Protein AF-A0A0D2WN06-F1 (afdb_monomer)

Nearest PDB structures (foldseek):
  6c95-assembly1_D  TM=8.665E-01  e=2.589E-06  Homo sapiens
  5nnp-assembly2_G  TM=9.426E-01  e=2.712E-02  Thermochaetoides thermophila DSM 1495
  5nnr-assembly1_C  TM=5.641E-01  e=2.547E-02  Thermochaetoides thermophila
  9f1d-assembly1_Ct  TM=6.276E-01  e=1.143E-01  Homo sapiens

Mean predicted aligned error: 18.74 Å

Structure (mmCIF, N/CA/C/O backbone):
data_AF-A0A0D2WN06-F1
#
_entry.id   AF-A0A0D2WN06-F1
#
loop_
_atom_site.group_PDB
_atom_site.id
_atom_site.type_symbol
_atom_site.label_atom_id
_atom_site.label_alt_id
_atom_site.label_comp_id
_atom_site.label_asym_id
_atom_site.label_entity_id
_atom_site.label_seq_id
_atom_site.pdbx_PDB_ins_code
_atom_site.Cartn_x
_atom_site.Cartn_y
_atom_site.Cartn_z
_atom_site.occupancy
_atom_site.B_iso_or_equiv
_atom_site.auth_seq_id
_atom_site.auth_comp_id
_atom_site.auth_asym_id
_atom_site.auth_atom_id
_atom_site.pdbx_PDB_model_num
ATOM 1 N N . MET A 1 1 ? 38.429 -18.334 -80.191 1.00 39.16 1 MET A N 1
ATOM 2 C CA . MET A 1 1 ? 37.096 -18.609 -79.634 1.00 39.16 1 MET A CA 1
ATOM 3 C C . MET A 1 1 ? 37.210 -19.878 -78.821 1.00 39.16 1 MET A C 1
ATOM 5 O O . MET A 1 1 ? 37.599 -20.888 -79.390 1.00 39.16 1 MET A O 1
ATOM 9 N N . ALA A 1 2 ? 36.988 -19.780 -77.515 1.00 42.06 2 ALA A N 1
ATOM 10 C CA . ALA A 1 2 ? 36.771 -20.929 -76.651 1.00 42.06 2 ALA A CA 1
ATOM 11 C C . ALA A 1 2 ? 35.288 -21.292 -76.754 1.00 42.06 2 ALA A C 1
ATOM 13 O O . ALA A 1 2 ? 34.463 -20.401 -76.575 1.00 42.06 2 ALA A O 1
ATOM 14 N N . ASP A 1 3 ? 34.986 -22.541 -77.087 1.00 39.12 3 ASP A N 1
ATOM 15 C CA . ASP A 1 3 ? 33.680 -23.155 -76.852 1.00 39.12 3 ASP A CA 1
ATOM 16 C C . ASP A 1 3 ? 33.923 -24.670 -76.792 1.00 39.12 3 ASP A C 1
ATOM 18 O O . ASP A 1 3 ? 34.058 -25.346 -77.813 1.00 39.12 3 ASP A O 1
ATOM 22 N N . GLU A 1 4 ? 34.168 -25.164 -75.577 1.00 42.81 4 GLU A N 1
ATOM 23 C CA . GLU A 1 4 ? 34.267 -26.592 -75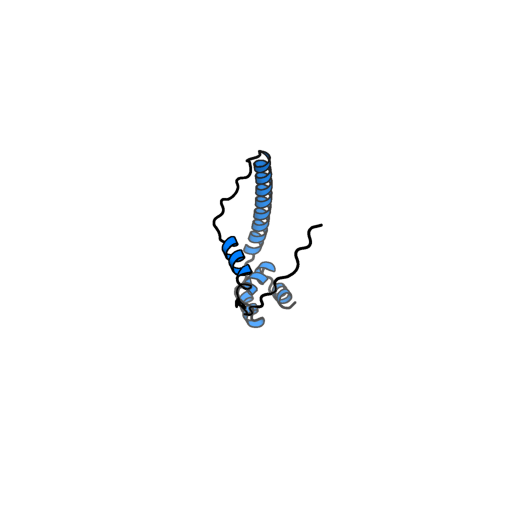.288 1.00 42.81 4 GLU A CA 1
ATOM 24 C C . GLU A 1 4 ? 32.851 -27.110 -75.037 1.00 42.81 4 GLU A C 1
ATOM 26 O O . GLU A 1 4 ? 32.184 -26.725 -74.077 1.00 42.81 4 GLU A O 1
ATOM 31 N N . HIS A 1 5 ? 32.402 -27.961 -75.954 1.00 38.38 5 HIS A N 1
ATOM 32 C CA . HIS A 1 5 ? 31.179 -28.736 -75.852 1.00 38.38 5 HIS A CA 1
ATOM 33 C C . HIS A 1 5 ? 31.374 -29.932 -74.907 1.00 38.38 5 HIS A C 1
ATOM 35 O O . HIS A 1 5 ? 32.302 -30.713 -75.083 1.00 38.38 5 HIS A O 1
ATOM 41 N N . ASP A 1 6 ? 30.426 -30.063 -73.979 1.00 39.56 6 ASP A N 1
ATOM 42 C CA . ASP A 1 6 ? 29.617 -31.265 -73.734 1.00 39.56 6 ASP A CA 1
ATOM 43 C C . ASP A 1 6 ? 30.345 -32.602 -73.495 1.00 39.56 6 ASP A C 1
ATOM 45 O O . ASP A 1 6 ? 30.649 -33.329 -74.435 1.00 39.56 6 ASP A O 1
ATOM 49 N N . GLU A 1 7 ? 30.464 -32.994 -72.222 1.00 41.06 7 GLU A N 1
ATOM 50 C CA . GLU A 1 7 ? 30.373 -34.406 -71.836 1.00 41.06 7 GLU A CA 1
ATOM 51 C C . GLU A 1 7 ? 29.402 -34.563 -70.657 1.00 41.06 7 GLU A C 1
ATOM 53 O O . GLU A 1 7 ? 29.635 -34.156 -69.519 1.00 41.06 7 GLU A O 1
ATOM 58 N N . ASN A 1 8 ? 28.255 -35.132 -71.007 1.00 38.47 8 ASN A N 1
ATOM 59 C CA . ASN A 1 8 ? 27.176 -35.608 -70.163 1.00 38.47 8 ASN A CA 1
ATOM 60 C C . ASN A 1 8 ? 27.546 -36.972 -69.553 1.00 38.47 8 ASN A C 1
ATOM 62 O O . ASN A 1 8 ? 27.643 -37.949 -70.291 1.00 38.47 8 ASN A O 1
ATOM 66 N N . GLU A 1 9 ? 27.630 -37.081 -68.225 1.00 37.00 9 GLU A N 1
ATOM 67 C CA . GLU A 1 9 ? 27.372 -38.352 -67.537 1.00 37.00 9 GLU A CA 1
ATOM 68 C C . GLU A 1 9 ? 26.384 -38.162 -66.382 1.00 37.00 9 GLU A C 1
ATOM 70 O O . GLU A 1 9 ? 26.619 -37.471 -65.390 1.00 37.00 9 GLU A O 1
ATOM 75 N N . ALA A 1 10 ? 25.234 -38.803 -66.564 1.00 39.75 10 ALA A N 1
ATOM 76 C CA . ALA A 1 10 ? 24.153 -38.935 -65.614 1.00 39.75 10 ALA A CA 1
ATOM 77 C C . ALA A 1 10 ? 24.529 -39.890 -64.471 1.00 39.75 10 ALA A C 1
ATOM 79 O O . ALA A 1 10 ? 25.039 -40.984 -64.698 1.00 39.75 10 ALA A O 1
ATOM 80 N N . GLY A 1 11 ? 24.164 -39.524 -63.243 1.00 32.41 11 GLY A N 1
ATOM 81 C CA . GLY A 1 11 ? 24.270 -40.398 -62.078 1.00 32.41 11 GLY A CA 1
ATOM 82 C C . GLY A 1 11 ? 23.414 -39.885 -60.929 1.00 32.41 11 GLY A C 1
ATOM 83 O O . GLY A 1 11 ? 23.872 -39.118 -60.091 1.00 32.41 11 GLY A O 1
ATOM 84 N N . ALA A 1 12 ? 22.145 -40.282 -60.933 1.00 37.47 12 ALA A N 1
ATOM 85 C CA . ALA A 1 12 ? 21.162 -40.006 -59.896 1.00 37.47 12 ALA A CA 1
ATOM 86 C C . ALA A 1 12 ? 21.541 -40.629 -58.540 1.00 37.47 12 ALA A C 1
ATOM 88 O O . ALA A 1 12 ? 21.960 -41.782 -58.505 1.00 37.47 12 ALA A O 1
ATOM 89 N N . ALA A 1 13 ? 21.293 -39.910 -57.440 1.00 33.53 13 ALA A N 1
ATOM 90 C CA . ALA A 1 13 ? 20.548 -40.418 -56.280 1.00 33.53 13 ALA A CA 1
ATOM 91 C C . ALA A 1 13 ? 20.439 -39.344 -55.184 1.00 33.53 13 ALA A C 1
ATOM 93 O O . ALA A 1 13 ? 21.428 -38.762 -54.745 1.00 33.53 13 ALA A O 1
ATOM 94 N N . GLU A 1 14 ? 19.199 -39.117 -54.759 1.00 42.91 14 GLU A N 1
ATOM 95 C CA . GLU A 1 14 ? 18.768 -38.369 -53.580 1.00 42.91 14 GLU A CA 1
ATOM 96 C C . GLU A 1 14 ? 19.672 -38.540 -52.352 1.00 42.91 14 GLU A C 1
ATOM 98 O O . GLU A 1 14 ? 19.962 -39.656 -51.924 1.00 42.91 14 GLU A O 1
ATOM 103 N N . ASN A 1 15 ? 19.971 -37.428 -51.679 1.00 35.25 15 ASN A N 1
ATOM 104 C CA . ASN A 1 15 ? 20.175 -37.453 -50.236 1.00 35.25 15 ASN A CA 1
ATOM 105 C C . ASN A 1 15 ? 19.320 -36.356 -49.595 1.00 35.25 15 ASN A C 1
ATOM 107 O O . ASN A 1 15 ? 19.778 -35.247 -49.319 1.00 35.25 15 ASN A O 1
ATOM 111 N N . ALA A 1 16 ? 18.036 -36.665 -49.419 1.00 49.06 16 ALA A N 1
ATOM 112 C CA . ALA A 1 16 ? 17.150 -35.910 -48.551 1.00 49.06 16 ALA A CA 1
ATOM 113 C C . ALA A 1 16 ? 17.640 -36.073 -47.103 1.00 49.06 16 ALA A C 1
ATOM 115 O O . ALA A 1 16 ? 17.383 -37.092 -46.464 1.00 49.06 16 ALA A O 1
ATOM 116 N N . GLN A 1 17 ? 18.362 -35.079 -46.578 1.00 42.84 17 GLN A N 1
ATOM 117 C CA . GLN A 1 17 ? 18.662 -35.023 -45.148 1.00 42.84 17 GLN A CA 1
ATOM 118 C C . GLN A 1 17 ? 17.379 -34.690 -44.368 1.00 42.84 17 GLN A C 1
ATOM 120 O O . GLN A 1 17 ? 16.767 -33.648 -44.615 1.00 42.84 17 GLN A O 1
ATOM 125 N N . PRO A 1 18 ? 16.972 -35.526 -43.396 1.00 48.38 18 PRO A N 1
ATOM 126 C CA . PRO A 1 18 ? 15.882 -35.202 -42.499 1.00 48.38 18 PRO A CA 1
ATOM 127 C C . PRO A 1 18 ? 16.439 -34.330 -41.367 1.00 48.38 18 PRO A C 1
ATOM 129 O O . PRO A 1 18 ? 17.224 -34.796 -40.547 1.00 48.38 18 PRO A O 1
ATOM 132 N N . ALA A 1 19 ? 16.031 -33.065 -41.294 1.00 49.03 19 ALA A N 1
ATOM 133 C CA . ALA A 1 19 ? 16.243 -32.237 -40.107 1.00 49.03 19 ALA A CA 1
ATOM 134 C C . ALA A 1 19 ? 14.898 -31.678 -39.634 1.00 49.03 19 ALA A C 1
ATOM 136 O O . ALA A 1 19 ? 14.560 -30.510 -39.808 1.00 49.03 19 ALA A O 1
ATOM 137 N N . GLN A 1 20 ? 14.102 -32.578 -39.060 1.00 53.28 20 GLN A N 1
ATOM 138 C CA . GLN A 1 20 ? 12.982 -32.228 -38.199 1.00 53.28 20 GLN A CA 1
ATOM 139 C C . GLN A 1 20 ? 13.507 -31.602 -36.887 1.00 53.28 20 GLN A C 1
ATOM 141 O O . GLN A 1 20 ? 14.523 -32.032 -36.349 1.00 53.28 20 GLN A O 1
ATOM 146 N N . ALA A 1 21 ? 12.733 -30.654 -36.344 1.00 52.81 21 ALA A N 1
ATOM 147 C CA . ALA A 1 21 ? 12.577 -30.386 -34.904 1.00 52.81 21 ALA A CA 1
ATOM 148 C C . ALA A 1 21 ? 13.510 -29.411 -34.138 1.00 52.81 21 ALA A C 1
ATOM 150 O O . ALA A 1 21 ? 13.413 -29.371 -32.916 1.00 52.81 21 ALA A O 1
ATOM 151 N N . ALA A 1 22 ? 14.314 -28.546 -34.770 1.00 58.28 22 ALA A N 1
ATOM 152 C CA . ALA A 1 22 ? 15.175 -27.598 -34.023 1.00 58.28 22 ALA A CA 1
ATOM 153 C C . ALA A 1 22 ? 14.632 -26.154 -33.858 1.00 58.28 22 ALA A C 1
ATOM 155 O O . ALA A 1 22 ? 15.312 -25.304 -33.293 1.00 58.28 22 ALA A O 1
ATOM 156 N N . HIS A 1 23 ? 13.418 -25.836 -34.325 1.00 58.00 23 HIS A N 1
ATOM 157 C CA . HIS A 1 23 ? 12.889 -24.456 -34.289 1.00 58.00 23 HIS A CA 1
ATOM 158 C C . HIS A 1 23 ? 12.122 -24.071 -33.006 1.00 58.00 23 HIS A C 1
ATOM 160 O O . HIS A 1 23 ? 11.722 -22.918 -32.866 1.00 58.00 23 HIS A O 1
ATOM 166 N N . HIS A 1 24 ? 11.933 -24.997 -32.056 1.00 58.78 24 HIS A N 1
ATOM 167 C CA . HIS A 1 24 ? 11.289 -24.729 -30.756 1.00 58.78 24 HIS A CA 1
ATOM 168 C C . HIS A 1 24 ? 12.279 -24.508 -29.597 1.00 58.78 24 HIS A C 1
ATOM 170 O O . HIS A 1 24 ? 11.846 -24.272 -28.475 1.00 58.78 24 HIS A O 1
ATOM 176 N N . ASP A 1 25 ? 13.592 -24.551 -29.848 1.00 59.78 25 ASP A N 1
ATOM 177 C CA . ASP A 1 25 ? 14.623 -24.292 -28.825 1.00 59.78 25 ASP A CA 1
ATOM 178 C C . ASP A 1 25 ? 15.093 -22.822 -28.817 1.00 59.78 25 ASP A C 1
ATOM 180 O O . ASP A 1 25 ? 15.777 -22.369 -27.903 1.00 59.78 25 ASP A O 1
ATOM 184 N N . ALA A 1 26 ? 14.669 -22.032 -29.815 1.00 64.69 26 ALA A N 1
ATOM 185 C CA . ALA A 1 26 ? 15.056 -20.627 -29.958 1.00 64.69 26 ALA A CA 1
ATOM 186 C C . ALA A 1 26 ? 14.620 -19.758 -28.763 1.00 64.69 26 ALA A C 1
ATOM 188 O O . ALA A 1 26 ? 15.344 -18.847 -28.377 1.00 64.69 26 ALA A O 1
ATOM 189 N N . GLY A 1 27 ? 13.467 -20.058 -28.152 1.00 74.12 27 GLY A N 1
ATOM 190 C CA . GLY A 1 27 ? 13.003 -19.365 -26.945 1.00 74.12 27 GLY A CA 1
ATOM 191 C C . GLY A 1 27 ? 13.666 -19.869 -25.663 1.00 74.12 27 GLY A C 1
ATOM 192 O O . GLY A 1 27 ? 13.857 -19.100 -24.728 1.00 74.12 27 GLY A O 1
ATOM 193 N N . LYS A 1 28 ? 14.062 -21.146 -25.614 1.00 76.12 28 LYS A N 1
ATOM 194 C CA . LYS A 1 28 ? 14.717 -21.726 -24.438 1.00 76.12 28 LYS A CA 1
ATOM 195 C C . LYS A 1 28 ? 16.155 -21.220 -24.306 1.00 76.12 28 LYS A C 1
ATOM 197 O O . LYS A 1 28 ? 16.554 -20.828 -23.218 1.00 76.12 28 LYS A O 1
ATOM 202 N N . ALA A 1 29 ? 16.894 -21.149 -25.411 1.00 78.50 29 ALA A N 1
ATOM 203 C CA . ALA A 1 29 ? 18.245 -20.593 -25.415 1.00 78.50 29 ALA A CA 1
ATOM 204 C C . ALA A 1 29 ? 18.282 -19.097 -25.040 1.00 78.50 29 ALA A C 1
ATOM 206 O O . ALA A 1 29 ? 19.281 -18.629 -24.502 1.00 78.50 29 ALA A O 1
ATOM 207 N N . ASP A 1 30 ? 17.217 -18.341 -25.324 1.00 84.31 30 ASP A N 1
ATOM 208 C CA . ASP A 1 30 ? 17.089 -16.939 -24.902 1.00 84.31 30 ASP A CA 1
ATOM 209 C C . ASP A 1 30 ? 16.770 -16.825 -23.402 1.00 84.31 30 ASP A C 1
ATOM 211 O O . ASP A 1 30 ? 17.354 -16.003 -22.702 1.00 84.31 30 ASP A O 1
ATOM 215 N N . MET A 1 31 ? 15.925 -17.720 -22.878 1.00 85.31 31 MET A N 1
ATOM 216 C CA . MET A 1 31 ? 15.638 -17.805 -21.440 1.00 85.31 31 MET A CA 1
ATOM 217 C C . MET A 1 31 ? 16.867 -18.208 -20.618 1.00 85.31 31 MET A C 1
ATOM 219 O O . MET A 1 31 ? 17.081 -17.645 -19.547 1.00 85.31 31 MET A O 1
ATOM 223 N N . ASP A 1 32 ? 17.697 -19.125 -21.126 1.00 79.88 32 ASP A N 1
ATOM 224 C CA . ASP A 1 32 ? 18.936 -19.533 -20.454 1.00 79.88 32 ASP A CA 1
ATOM 225 C C . ASP A 1 32 ? 19.900 -18.322 -20.320 1.00 79.88 32 ASP A C 1
ATOM 227 O O . ASP A 1 32 ? 20.449 -18.082 -19.242 1.00 79.88 32 ASP A O 1
ATOM 231 N N . LYS A 1 33 ? 19.979 -17.453 -21.344 1.00 85.94 33 LYS A N 1
ATOM 232 C CA . LYS A 1 33 ? 20.796 -16.218 -21.330 1.00 85.94 33 LYS A CA 1
ATOM 233 C C . LYS A 1 33 ? 20.327 -15.149 -20.345 1.00 85.94 33 LYS A C 1
ATOM 235 O O . LYS A 1 33 ? 21.147 -14.364 -19.878 1.00 85.94 33 LYS A O 1
ATOM 240 N N . VAL A 1 34 ? 19.034 -15.090 -20.016 1.00 88.19 34 VAL A N 1
ATOM 241 C CA . VAL A 1 34 ? 18.511 -14.148 -19.002 1.00 88.19 34 VAL A CA 1
ATOM 242 C C . VAL A 1 34 ? 19.068 -14.466 -17.609 1.00 88.19 34 VAL A C 1
ATOM 244 O O . VAL A 1 34 ? 19.152 -13.579 -16.762 1.00 88.19 34 VAL A O 1
ATOM 247 N N . THR A 1 35 ? 19.469 -15.718 -17.374 1.00 88.62 35 THR A N 1
ATOM 248 C CA . THR A 1 35 ? 20.032 -16.173 -16.095 1.00 88.62 35 THR A CA 1
ATOM 249 C C . THR A 1 35 ? 21.555 -16.289 -16.083 1.00 88.62 35 THR A C 1
ATOM 251 O O . THR A 1 35 ? 22.124 -16.609 -15.037 1.00 88.62 35 THR A O 1
ATOM 254 N N . ASP A 1 36 ? 22.222 -16.030 -17.212 1.00 90.50 36 ASP A N 1
ATOM 255 C CA . ASP A 1 36 ? 23.679 -16.101 -17.300 1.00 90.50 36 ASP A CA 1
ATOM 256 C C . ASP A 1 36 ? 24.343 -15.028 -16.426 1.00 90.50 36 ASP A C 1
ATOM 258 O O . ASP A 1 36 ? 23.861 -13.903 -16.269 1.00 90.50 36 ASP A O 1
ATOM 262 N N . PHE A 1 37 ? 25.490 -15.383 -15.850 1.00 88.00 37 PHE A N 1
ATOM 263 C CA . PHE A 1 37 ? 26.258 -14.472 -15.011 1.00 88.00 37 PHE A CA 1
ATOM 264 C C . PHE A 1 37 ? 26.835 -13.322 -15.850 1.00 88.00 37 PHE A C 1
ATOM 266 O O . PHE A 1 37 ? 27.671 -13.539 -16.729 1.00 88.00 37 PHE A O 1
ATOM 273 N N . ALA A 1 38 ? 26.430 -12.093 -15.533 1.00 87.44 38 ALA A N 1
ATOM 274 C CA . ALA A 1 38 ? 26.985 -10.867 -16.091 1.00 87.44 38 ALA A CA 1
ATOM 275 C C . ALA A 1 38 ? 27.416 -9.924 -14.960 1.00 87.44 38 ALA A C 1
ATOM 277 O O . ALA A 1 38 ? 26.684 -9.729 -13.991 1.00 87.44 38 ALA A O 1
ATOM 278 N N . GLU A 1 39 ? 28.606 -9.337 -15.089 1.00 87.75 39 GLU A N 1
ATOM 279 C CA . GLU A 1 39 ? 29.106 -8.338 -14.142 1.00 87.75 39 GLU A CA 1
ATOM 280 C C . GLU A 1 39 ? 28.346 -7.014 -14.310 1.00 87.75 39 GLU A C 1
ATOM 282 O O . GLU A 1 39 ? 28.138 -6.530 -15.429 1.00 87.75 39 GLU A O 1
ATOM 287 N N . GLU A 1 40 ? 27.924 -6.427 -13.189 1.00 84.25 40 GLU A N 1
ATOM 288 C CA . GLU A 1 40 ? 27.261 -5.127 -13.179 1.00 84.25 40 GLU A CA 1
ATOM 289 C C . GLU A 1 40 ? 28.253 -4.037 -13.605 1.00 84.25 40 GLU A C 1
ATOM 291 O O . GLU A 1 40 ? 29.345 -3.906 -13.053 1.00 84.25 40 GLU A O 1
ATOM 296 N N . LYS A 1 41 ? 27.886 -3.243 -14.617 1.00 86.75 41 LYS A N 1
ATOM 297 C CA . LYS A 1 41 ? 28.738 -2.147 -15.089 1.00 86.75 41 LYS A CA 1
ATOM 298 C C . LYS A 1 41 ? 28.673 -0.980 -14.113 1.00 86.75 41 LYS A C 1
ATOM 300 O O . LYS A 1 41 ? 27.621 -0.362 -13.962 1.00 86.75 41 LYS A O 1
ATOM 305 N N . GLU A 1 42 ? 29.814 -0.621 -13.533 1.00 82.12 42 GLU A N 1
ATOM 306 C CA . GLU A 1 42 ? 29.926 0.589 -12.723 1.00 82.12 42 GLU A CA 1
ATOM 307 C C . GLU A 1 42 ? 29.760 1.841 -13.603 1.00 82.12 42 GLU A C 1
ATOM 309 O O . GLU A 1 42 ? 30.424 2.013 -14.629 1.00 82.12 42 GLU A O 1
ATOM 314 N N . MET A 1 43 ? 28.855 2.735 -13.202 1.00 79.25 43 MET A N 1
ATOM 315 C CA . MET A 1 43 ? 28.763 4.077 -13.775 1.00 79.25 43 MET A CA 1
ATOM 316 C C . MET A 1 43 ? 29.753 5.001 -13.068 1.00 79.25 43 MET A C 1
ATOM 318 O O . MET A 1 43 ? 29.898 4.944 -11.848 1.00 79.25 43 MET A O 1
ATOM 322 N N . ALA A 1 44 ? 30.409 5.885 -13.824 1.00 77.94 44 ALA A N 1
ATOM 323 C CA . ALA A 1 44 ? 31.354 6.842 -13.261 1.00 77.94 44 ALA A CA 1
ATOM 324 C C . ALA A 1 44 ? 30.698 7.663 -12.138 1.00 77.94 44 ALA A C 1
ATOM 326 O O . ALA A 1 44 ? 29.645 8.275 -12.336 1.00 77.94 44 ALA A O 1
ATOM 327 N N . GLN A 1 45 ? 31.336 7.689 -10.967 1.00 68.19 45 GLN A N 1
ATOM 328 C CA . GLN A 1 45 ? 30.872 8.459 -9.818 1.00 68.19 45 GLN A CA 1
ATOM 329 C C . GLN A 1 45 ? 30.975 9.958 -10.129 1.00 68.19 45 GLN A C 1
ATOM 331 O O . GLN A 1 45 ? 32.038 10.566 -10.010 1.00 68.19 45 GLN A O 1
ATOM 336 N N . SER A 1 46 ? 29.867 10.561 -10.560 1.00 71.88 46 SER A N 1
ATOM 337 C CA . SER A 1 46 ? 29.761 12.003 -10.765 1.00 71.88 46 SER A CA 1
ATOM 338 C C . SER A 1 46 ? 29.227 12.687 -9.506 1.00 71.88 46 SER A C 1
ATOM 340 O O . SER A 1 46 ? 28.400 12.147 -8.767 1.00 71.88 46 SER A O 1
ATOM 342 N N . THR A 1 47 ? 29.682 13.913 -9.252 1.00 68.56 47 THR A N 1
ATOM 343 C CA . THR A 1 47 ? 29.190 14.754 -8.147 1.00 68.56 47 THR A CA 1
ATOM 344 C C . THR A 1 47 ? 27.666 14.954 -8.212 1.00 68.56 47 THR A C 1
ATOM 346 O O . THR A 1 47 ? 27.009 15.026 -7.171 1.00 68.56 47 THR A O 1
ATOM 349 N N . ASP A 1 48 ? 27.092 14.933 -9.419 1.00 74.50 48 ASP A N 1
ATOM 350 C CA . ASP A 1 48 ? 25.651 15.040 -9.675 1.00 74.50 48 ASP A CA 1
ATOM 351 C C . ASP A 1 48 ? 24.850 13.826 -9.178 1.00 74.50 48 ASP A C 1
ATOM 353 O O . ASP A 1 48 ? 23.701 13.979 -8.753 1.00 74.50 48 ASP A O 1
ATOM 357 N N . LEU A 1 49 ? 25.450 12.626 -9.147 1.00 77.81 49 LEU A N 1
ATOM 358 C CA . LEU A 1 49 ? 24.808 11.422 -8.607 1.00 77.81 49 LEU A CA 1
ATOM 359 C C . LEU A 1 49 ? 24.508 11.594 -7.113 1.00 77.81 49 LEU A C 1
ATOM 361 O O . LEU A 1 49 ? 23.392 11.341 -6.666 1.00 77.81 49 LEU A O 1
ATOM 365 N N . ASN A 1 50 ? 25.478 12.091 -6.342 1.00 80.06 50 ASN A N 1
ATOM 366 C CA . ASN A 1 50 ? 25.319 12.307 -4.902 1.00 80.06 50 ASN A CA 1
ATOM 367 C C . ASN A 1 50 ? 24.252 13.364 -4.588 1.00 80.06 50 ASN A C 1
ATOM 369 O O . ASN A 1 50 ? 23.504 13.227 -3.619 1.00 80.06 50 ASN A O 1
ATOM 373 N N . GLN A 1 51 ? 24.163 14.416 -5.404 1.00 79.94 51 GLN A N 1
ATOM 374 C CA . GLN A 1 51 ? 23.133 15.441 -5.257 1.00 79.94 51 GLN A CA 1
ATOM 375 C C . GLN A 1 51 ? 21.742 14.897 -5.612 1.00 79.94 51 GLN A C 1
ATOM 377 O O . GLN A 1 51 ? 20.786 15.125 -4.873 1.00 79.94 51 GLN A O 1
ATOM 382 N N . THR A 1 52 ? 21.639 14.112 -6.685 1.00 78.94 52 THR A N 1
ATOM 383 C CA . THR A 1 52 ? 20.386 13.464 -7.100 1.00 78.94 52 THR A CA 1
ATOM 384 C C . THR A 1 52 ? 19.910 12.441 -6.063 1.00 78.94 52 THR A C 1
ATOM 386 O O . THR A 1 52 ? 18.732 12.426 -5.712 1.00 78.94 52 THR A O 1
ATOM 389 N N . MET A 1 53 ? 20.819 11.645 -5.490 1.00 81.38 53 MET A N 1
ATOM 390 C CA . MET A 1 53 ? 20.506 10.687 -4.420 1.00 81.38 53 MET A CA 1
ATOM 391 C C . MET A 1 53 ? 20.002 11.374 -3.146 1.00 81.38 53 MET A C 1
ATOM 393 O O . MET A 1 53 ? 19.079 10.873 -2.504 1.00 81.38 53 MET A O 1
ATOM 397 N N . LYS A 1 54 ? 20.551 12.543 -2.788 1.00 81.56 54 LYS A N 1
ATOM 398 C CA . LYS A 1 54 ? 20.044 13.345 -1.661 1.00 81.56 54 LYS A CA 1
ATOM 399 C C . LYS A 1 54 ? 18.619 13.834 -1.910 1.00 81.56 54 LYS A C 1
ATOM 401 O O . LYS A 1 54 ? 17.766 13.629 -1.054 1.00 81.56 54 LYS A O 1
ATOM 406 N N . LEU A 1 55 ? 18.341 14.380 -3.096 1.00 80.06 55 LEU A N 1
ATOM 407 C CA . LEU A 1 55 ? 16.992 14.817 -3.479 1.00 80.06 55 LEU A CA 1
ATOM 408 C C . LEU A 1 55 ? 15.982 13.660 -3.465 1.00 80.06 55 LEU A C 1
ATOM 410 O O . LEU A 1 55 ? 14.853 13.822 -3.000 1.00 80.06 55 LEU A O 1
ATOM 414 N N . LEU A 1 56 ? 16.392 12.479 -3.935 1.00 79.00 56 LEU A N 1
ATOM 415 C CA . LEU 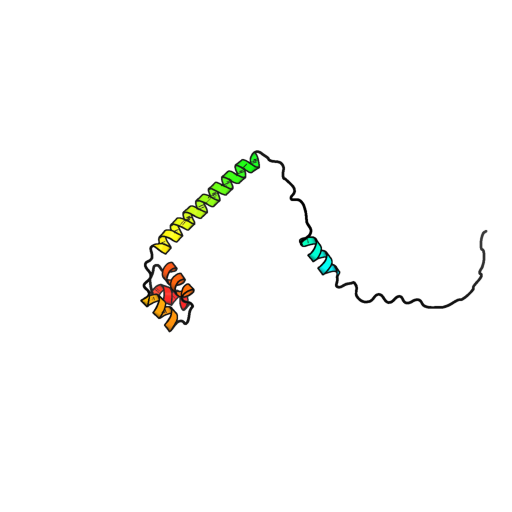A 1 56 ? 15.561 11.278 -3.901 1.00 79.00 56 LEU A CA 1
ATOM 416 C C . LEU A 1 56 ? 15.302 10.809 -2.464 1.00 79.00 56 LEU A C 1
ATOM 418 O O . LEU A 1 56 ? 14.171 10.480 -2.121 1.00 79.00 56 LEU A O 1
ATOM 422 N N . THR A 1 57 ? 16.324 10.831 -1.609 1.00 79.69 57 THR A N 1
ATOM 423 C CA . THR A 1 57 ? 16.200 10.451 -0.194 1.00 79.69 57 THR A CA 1
ATOM 424 C C . THR A 1 57 ? 15.295 11.422 0.565 1.00 79.69 57 THR A C 1
ATOM 426 O O . THR A 1 57 ? 14.478 10.997 1.376 1.00 79.69 57 THR A O 1
ATOM 429 N N . GLU A 1 58 ? 15.386 12.724 0.287 1.00 78.44 58 GLU A N 1
ATOM 430 C CA . GLU A 1 58 ? 14.515 13.750 0.872 1.00 78.44 58 GLU A CA 1
ATOM 431 C C . GLU A 1 58 ? 13.058 13.608 0.419 1.00 78.44 58 GLU A C 1
ATOM 433 O O . GLU A 1 58 ? 12.142 13.799 1.219 1.00 78.44 58 GLU A O 1
ATOM 438 N N . GLN A 1 59 ? 12.822 13.253 -0.848 1.00 73.94 59 GLN A N 1
ATOM 439 C CA . GLN A 1 59 ? 11.483 12.932 -1.347 1.00 73.94 59 GLN A CA 1
ATOM 440 C C . GLN A 1 59 ? 10.939 11.670 -0.676 1.00 73.94 59 GLN A C 1
ATOM 442 O O . GLN A 1 59 ? 9.857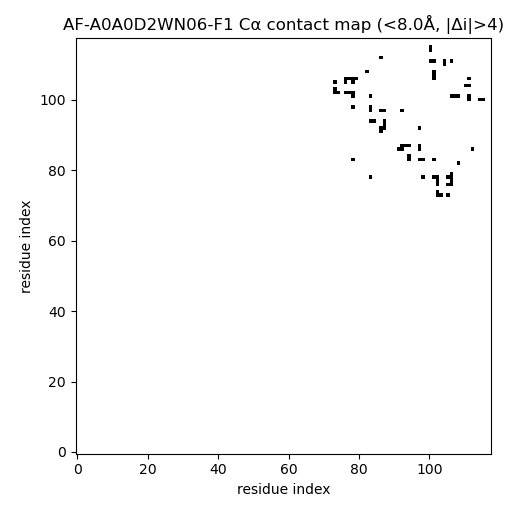 11.704 -0.103 1.00 73.94 59 GLN A O 1
ATOM 447 N N . HIS A 1 60 ? 11.730 10.596 -0.657 1.00 74.19 60 HIS A N 1
ATOM 448 C CA . HIS A 1 60 ? 11.342 9.341 -0.030 1.00 74.19 60 HIS A CA 1
ATOM 449 C C . HIS A 1 60 ? 11.033 9.523 1.458 1.00 74.19 60 HIS A C 1
ATOM 451 O O . HIS A 1 60 ? 10.049 8.991 1.958 1.00 74.19 60 HIS A O 1
ATOM 457 N N . LYS A 1 61 ? 11.827 10.331 2.167 1.00 71.94 61 LYS A N 1
ATOM 458 C CA . LYS A 1 61 ? 11.584 10.653 3.572 1.00 71.94 61 LYS A CA 1
ATOM 459 C C . LYS A 1 61 ? 10.264 11.402 3.767 1.00 71.94 61 LYS A C 1
ATOM 461 O O . LYS A 1 61 ? 9.517 11.038 4.667 1.00 71.94 61 LYS A O 1
ATOM 466 N N . ARG A 1 62 ? 9.951 12.391 2.922 1.00 66.50 62 ARG A N 1
ATOM 467 C CA . ARG A 1 62 ? 8.654 13.089 2.971 1.00 66.50 62 ARG A CA 1
ATOM 468 C C . ARG A 1 62 ? 7.488 12.138 2.714 1.00 66.50 62 ARG A C 1
ATOM 470 O O . ARG A 1 62 ? 6.520 12.166 3.464 1.00 66.50 62 ARG A O 1
ATOM 477 N N . ASP A 1 63 ? 7.616 11.253 1.732 1.00 64.19 63 ASP A N 1
ATOM 478 C CA . ASP A 1 63 ? 6.574 10.273 1.417 1.00 64.19 63 ASP A CA 1
ATOM 479 C C . ASP A 1 63 ? 6.382 9.257 2.552 1.00 64.19 63 ASP A C 1
ATOM 481 O O . ASP A 1 63 ? 5.257 8.874 2.868 1.00 64.19 63 ASP A O 1
ATOM 485 N N . VAL A 1 64 ? 7.470 8.824 3.193 1.00 64.75 64 VAL A N 1
ATOM 486 C CA . VAL A 1 64 ? 7.426 7.923 4.353 1.00 64.75 64 VAL A CA 1
ATOM 487 C C . VAL A 1 64 ? 6.817 8.621 5.567 1.00 64.75 64 VAL A C 1
ATOM 489 O O . VAL A 1 64 ? 6.019 8.011 6.271 1.00 64.75 64 VAL A O 1
ATOM 492 N N . GLU A 1 65 ? 7.141 9.891 5.810 1.00 61.62 65 GLU A N 1
ATOM 493 C CA . GLU A 1 65 ? 6.558 10.676 6.903 1.00 61.62 65 GLU A CA 1
ATOM 494 C C . GLU A 1 65 ? 5.060 10.929 6.685 1.00 61.62 65 GLU A C 1
ATOM 496 O O . GLU A 1 65 ? 4.270 10.769 7.615 1.00 61.62 65 GLU A O 1
ATOM 501 N N . GLU A 1 66 ? 4.636 11.243 5.460 1.00 60.16 66 GLU A N 1
ATOM 502 C CA . GLU A 1 66 ? 3.222 11.435 5.131 1.00 60.16 66 GLU A CA 1
ATOM 503 C C . GLU A 1 66 ? 2.424 10.126 5.240 1.00 60.16 66 GLU A C 1
ATOM 505 O O . GLU A 1 66 ? 1.313 10.112 5.781 1.00 60.16 66 GLU A O 1
ATOM 510 N N . ARG A 1 67 ? 3.013 9.002 4.806 1.00 60.53 67 ARG A N 1
ATOM 511 C CA . ARG A 1 67 ? 2.441 7.664 5.021 1.00 60.53 67 ARG A CA 1
ATOM 512 C C . ARG A 1 67 ? 2.355 7.334 6.503 1.00 60.53 67 ARG A C 1
ATOM 514 O O . ARG A 1 67 ? 1.286 6.967 6.962 1.00 60.53 67 ARG A O 1
ATOM 521 N N . ALA A 1 68 ? 3.408 7.581 7.279 1.00 60.03 68 ALA A N 1
ATOM 522 C CA . ALA A 1 68 ? 3.410 7.327 8.716 1.00 60.03 68 ALA A CA 1
ATOM 523 C C . ALA A 1 68 ? 2.360 8.162 9.469 1.00 60.03 68 ALA A C 1
ATOM 525 O O . ALA A 1 68 ? 1.777 7.679 10.437 1.00 60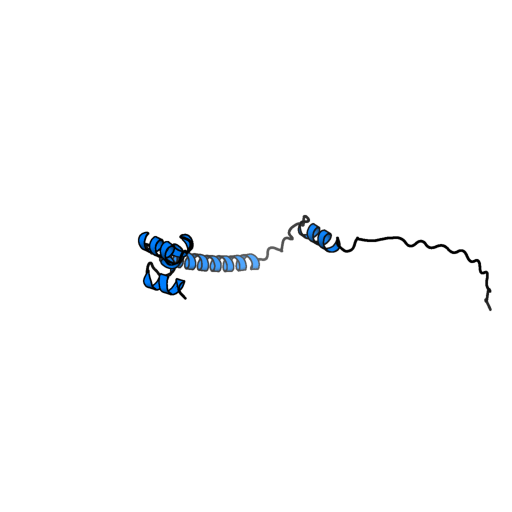.03 68 ALA A O 1
ATOM 526 N N . VAL A 1 69 ? 2.085 9.399 9.040 1.00 59.16 69 VAL A N 1
ATOM 527 C CA . VAL A 1 69 ? 1.016 10.226 9.624 1.00 59.16 69 VAL A CA 1
ATOM 528 C C . VAL A 1 69 ? -0.367 9.682 9.259 1.00 59.16 69 VAL A C 1
ATOM 530 O O . VAL A 1 69 ? -1.219 9.589 10.145 1.00 59.16 69 VAL A O 1
ATOM 533 N N . ARG A 1 70 ? -0.586 9.264 8.004 1.00 58.62 70 ARG A N 1
ATOM 534 C CA . ARG A 1 70 ? -1.819 8.560 7.606 1.00 58.62 70 ARG A CA 1
ATOM 535 C C . ARG A 1 70 ? -2.003 7.265 8.391 1.00 58.62 70 ARG A C 1
ATOM 537 O O . ARG A 1 70 ? -3.066 7.044 8.957 1.00 58.62 70 ARG A O 1
ATOM 544 N N . ASP A 1 71 ? -0.960 6.456 8.489 1.00 55.81 71 ASP A N 1
ATOM 545 C CA . ASP A 1 71 ? -0.992 5.160 9.160 1.00 55.81 71 ASP A CA 1
ATOM 546 C C . ASP A 1 71 ? -1.204 5.325 10.667 1.00 55.81 71 ASP A C 1
ATOM 548 O O . ASP A 1 71 ? -1.927 4.546 11.281 1.00 55.81 71 ASP A O 1
ATOM 552 N N . ARG A 1 72 ? -0.652 6.382 11.278 1.00 57.47 72 ARG A N 1
ATOM 553 C CA . ARG A 1 72 ? -0.896 6.715 12.688 1.00 57.47 72 ARG A CA 1
ATOM 554 C C . ARG A 1 72 ? -2.322 7.202 12.931 1.00 57.47 72 ARG A C 1
ATOM 556 O O . ARG A 1 72 ? -2.874 6.906 13.987 1.00 57.47 72 ARG A O 1
ATOM 563 N N . ALA A 1 73 ? -2.918 7.915 11.976 1.00 53.34 73 ALA A N 1
ATOM 564 C CA . ALA A 1 73 ? -4.330 8.279 12.036 1.00 53.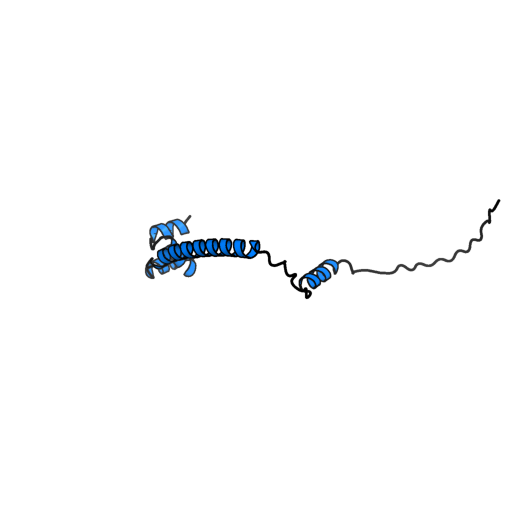34 73 ALA A CA 1
ATOM 565 C C . ALA A 1 73 ? -5.230 7.037 11.900 1.00 53.34 73 ALA A C 1
ATOM 567 O O . ALA A 1 73 ? -6.149 6.877 12.696 1.00 53.34 73 ALA A O 1
ATOM 568 N N . LEU A 1 74 ? -4.909 6.113 10.987 1.00 54.25 74 LEU A N 1
ATOM 569 C CA . LEU A 1 74 ? -5.633 4.848 10.790 1.00 54.25 74 LEU A CA 1
ATOM 570 C C . LEU A 1 74 ? -5.462 3.865 11.964 1.00 54.25 74 LEU A C 1
ATOM 572 O O . LEU A 1 74 ? -6.394 3.144 12.307 1.00 54.25 74 LEU A O 1
ATOM 576 N N . ALA A 1 75 ? -4.294 3.837 12.612 1.00 53.81 75 ALA A N 1
ATOM 577 C CA . ALA A 1 75 ? -4.016 2.976 13.766 1.00 53.81 75 ALA A CA 1
ATOM 578 C C . ALA A 1 75 ? -4.614 3.498 15.083 1.00 53.81 75 ALA A C 1
ATOM 580 O O . ALA A 1 75 ? -4.766 2.733 16.033 1.00 53.81 75 ALA A O 1
ATOM 581 N N . ALA A 1 76 ? -4.948 4.791 15.158 1.00 55.22 76 ALA A N 1
ATOM 582 C CA . ALA A 1 76 ? -5.659 5.365 16.300 1.00 55.22 76 ALA A CA 1
ATOM 583 C C . ALA A 1 76 ? -7.157 5.018 16.297 1.00 55.22 76 ALA A C 1
ATOM 585 O O . ALA A 1 76 ? -7.839 5.223 17.302 1.00 55.22 76 ALA A O 1
ATOM 586 N N . VAL A 1 77 ? -7.671 4.487 15.185 1.00 59.44 77 VAL A N 1
ATOM 587 C CA . VAL A 1 77 ? -9.060 4.054 15.072 1.00 59.44 77 VAL A CA 1
ATOM 588 C C . VAL A 1 77 ? -9.238 2.749 15.843 1.00 59.44 77 VAL A C 1
ATOM 590 O O . VAL A 1 77 ? -8.871 1.666 15.388 1.00 59.44 77 VAL A O 1
ATOM 593 N N . SER A 1 78 ? -9.816 2.853 17.037 1.00 62.88 78 SER A N 1
ATOM 594 C CA . SER A 1 78 ? -10.260 1.696 17.808 1.00 62.88 78 SER A CA 1
ATOM 595 C C . SER A 1 78 ? -11.434 1.021 17.094 1.00 62.88 78 SER A C 1
ATOM 597 O O . SER A 1 78 ? -12.548 1.546 17.100 1.00 62.88 78 SER A O 1
ATOM 599 N N . VAL A 1 79 ? -11.191 -0.140 16.487 1.00 73.88 79 VAL A N 1
ATOM 600 C CA . VAL A 1 79 ? -12.235 -0.954 15.852 1.00 73.88 79 VAL A CA 1
ATOM 601 C C . VAL A 1 79 ? -12.824 -1.900 16.894 1.00 73.88 79 VAL A C 1
ATOM 603 O O 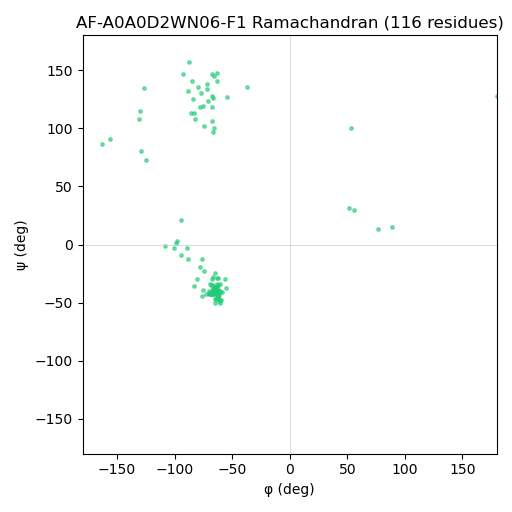. VAL A 1 79 ? -12.077 -2.556 17.624 1.00 73.88 79 VAL A O 1
ATOM 606 N N . LYS A 1 80 ? -14.154 -1.988 16.984 1.00 80.00 80 LYS A N 1
ATOM 607 C CA . 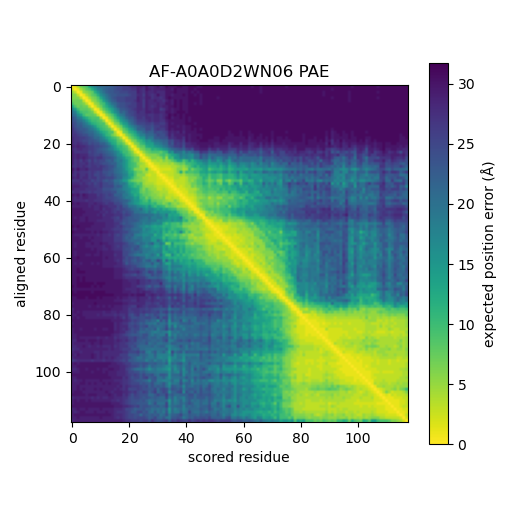LYS A 1 80 ? -14.802 -2.957 17.873 1.00 80.00 80 LYS A CA 1
ATOM 608 C C . LYS A 1 80 ? -14.814 -4.330 17.213 1.00 80.00 80 LYS A C 1
ATOM 610 O O . LYS A 1 80 ? -15.164 -4.465 16.044 1.00 80.00 80 LYS A O 1
ATOM 615 N N . ALA A 1 81 ? -14.481 -5.360 17.987 1.00 80.81 81 ALA A N 1
ATOM 616 C CA . ALA A 1 81 ? -14.524 -6.741 17.508 1.00 80.81 81 ALA A CA 1
ATOM 617 C C . ALA A 1 81 ? -15.949 -7.181 17.115 1.00 80.81 81 ALA A C 1
ATOM 619 O O . ALA A 1 81 ? -16.104 -8.004 16.216 1.00 80.81 81 ALA A O 1
ATOM 620 N N . GLU A 1 82 ? -16.975 -6.602 17.748 1.00 85.12 82 GLU A N 1
ATOM 621 C CA . GLU A 1 82 ? -18.389 -6.825 17.418 1.00 85.12 82 GLU A CA 1
ATOM 622 C C . GLU A 1 82 ? -18.718 -6.375 15.987 1.00 85.12 82 GLU A C 1
ATOM 624 O O . GLU A 1 82 ? -19.331 -7.128 15.233 1.00 85.12 82 GLU A O 1
ATOM 629 N 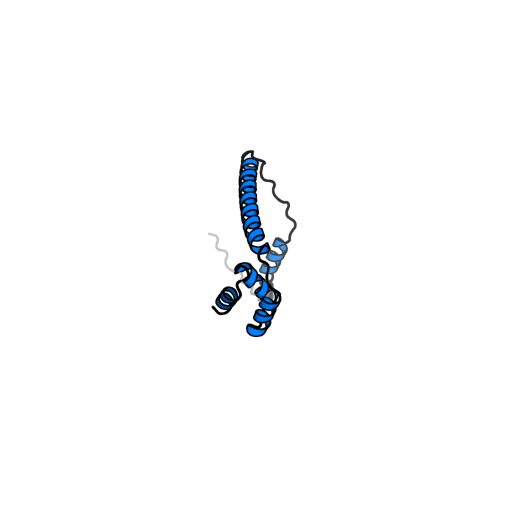N . ASP A 1 83 ? -18.247 -5.191 15.587 1.00 83.50 83 ASP A N 1
ATOM 630 C CA . ASP A 1 83 ? -18.495 -4.629 14.255 1.00 83.50 83 ASP A CA 1
ATOM 631 C C . ASP A 1 83 ? -17.806 -5.470 13.166 1.00 83.50 83 ASP A C 1
ATOM 633 O O . ASP A 1 83 ? -18.377 -5.723 12.105 1.00 83.50 83 ASP A O 1
ATOM 637 N N . VAL A 1 84 ? -16.602 -5.984 13.450 1.00 84.75 84 VAL A N 1
ATOM 638 C CA . VAL A 1 84 ? -15.883 -6.907 12.554 1.00 84.75 84 VAL A CA 1
ATOM 639 C C . VAL A 1 84 ? -16.645 -8.225 12.405 1.00 84.75 84 VAL A C 1
ATOM 641 O O . VAL A 1 84 ? -16.815 -8.709 11.288 1.00 84.75 84 VAL A O 1
ATOM 644 N N . GLN A 1 85 ? -17.114 -8.815 13.510 1.00 87.00 85 GLN A N 1
ATOM 645 C CA . GLN A 1 85 ? -17.876 -10.066 13.470 1.00 87.00 85 GLN A CA 1
ATOM 646 C C . GLN A 1 85 ? -19.196 -9.913 12.717 1.00 87.00 85 GLN A C 1
ATOM 648 O O . GLN A 1 85 ? -19.552 -10.805 11.948 1.00 87.00 85 GLN A O 1
ATOM 653 N N . LEU A 1 86 ? -19.889 -8.787 12.894 1.00 89.25 86 LEU A N 1
ATOM 654 C CA . LEU A 1 86 ? -21.122 -8.499 12.172 1.00 89.25 86 LEU A CA 1
ATOM 655 C C . LEU A 1 86 ? -20.869 -8.447 10.661 1.00 89.25 86 LEU A C 1
ATOM 657 O O . LEU A 1 86 ? -21.545 -9.137 9.910 1.00 89.25 86 LEU A O 1
ATOM 661 N N . ILE A 1 87 ? -19.846 -7.712 10.215 1.00 86.62 87 ILE A N 1
ATOM 662 C CA . ILE A 1 87 ? -19.502 -7.611 8.788 1.00 86.62 87 ILE A CA 1
ATOM 663 C C . ILE A 1 87 ? -19.108 -8.973 8.201 1.00 86.62 87 ILE A C 1
ATOM 665 O O . ILE A 1 87 ? -19.545 -9.319 7.107 1.00 86.62 87 ILE A O 1
ATOM 669 N N . VAL A 1 88 ? -18.299 -9.759 8.917 1.00 91.38 88 VAL A N 1
ATOM 670 C CA . VAL A 1 88 ? -17.903 -11.107 8.471 1.00 91.38 88 VAL A CA 1
ATOM 671 C C . VAL A 1 88 ? -19.117 -12.032 8.365 1.00 91.38 88 VAL A C 1
ATOM 673 O O . VAL A 1 88 ? -19.176 -12.845 7.449 1.00 91.38 88 VAL A O 1
ATOM 676 N N . THR A 1 89 ? -20.084 -11.905 9.276 1.00 90.50 89 THR A N 1
ATOM 677 C CA . THR A 1 89 ? -21.285 -12.754 9.298 1.00 90.50 89 THR A CA 1
ATOM 678 C C . THR A 1 89 ? -22.290 -12.356 8.218 1.00 90.50 89 THR A C 1
ATOM 680 O O . THR A 1 89 ? -22.822 -13.226 7.542 1.00 90.50 89 THR A O 1
ATOM 683 N N . GLU A 1 90 ? -22.544 -11.060 8.037 1.00 89.00 90 GLU A N 1
ATOM 684 C CA . GLU A 1 90 ? -23.583 -10.562 7.125 1.00 89.00 90 GLU A CA 1
ATOM 685 C C . GLU A 1 90 ? -23.112 -10.482 5.665 1.00 89.00 90 GLU A C 1
ATOM 687 O O . GLU A 1 90 ? -23.894 -10.716 4.747 1.00 89.00 90 GLU A O 1
ATOM 692 N N . LEU A 1 91 ? -21.839 -10.138 5.431 1.00 87.06 91 LEU A N 1
ATOM 693 C CA . LEU A 1 91 ? -21.288 -9.935 4.084 1.00 87.06 91 LEU A CA 1
ATOM 694 C C . LEU A 1 91 ? -20.333 -11.049 3.640 1.00 87.06 91 LEU A C 1
ATOM 696 O O . LEU A 1 91 ? -19.798 -10.980 2.535 1.00 87.06 91 LEU A O 1
ATOM 700 N N . GLU A 1 92 ? -20.088 -12.045 4.496 1.00 88.88 92 GLU A N 1
ATOM 701 C CA . GLU A 1 92 ? -19.212 -13.196 4.223 1.00 88.88 92 GLU A CA 1
ATOM 702 C C . GLU A 1 92 ? -17.812 -12.802 3.703 1.00 88.88 92 GLU A C 1
ATOM 704 O O . GLU A 1 92 ? -17.168 -13.516 2.931 1.00 88.88 92 GLU A O 1
ATOM 709 N N . VAL A 1 93 ? -17.309 -11.641 4.132 1.00 88.19 93 VAL A N 1
ATOM 710 C CA . VAL A 1 93 ? -15.965 -11.161 3.784 1.00 88.19 93 VAL A CA 1
ATOM 711 C C . VAL A 1 93 ? -14.917 -11.685 4.764 1.00 88.19 93 VAL A C 1
ATOM 713 O O . VAL A 1 93 ? -15.206 -12.011 5.914 1.00 88.19 93 VAL A O 1
ATOM 716 N N . SER A 1 94 ? -13.654 -11.734 4.330 1.00 88.69 94 SER A N 1
ATOM 717 C CA . SER A 1 94 ? -12.557 -12.118 5.220 1.00 88.69 94 SER A CA 1
ATOM 718 C C . SER A 1 94 ? -12.396 -11.117 6.369 1.00 88.69 94 SER A C 1
ATOM 720 O O . SER A 1 94 ? -12.579 -9.910 6.197 1.00 88.69 94 SER A O 1
ATOM 722 N N . THR A 1 95 ? -11.977 -11.605 7.540 1.00 86.12 95 THR A N 1
ATOM 723 C CA . THR A 1 95 ? -11.738 -10.767 8.728 1.00 86.12 95 THR A CA 1
ATOM 724 C C . THR A 1 95 ? -10.758 -9.629 8.441 1.00 86.12 95 THR A C 1
ATOM 726 O O . THR A 1 95 ? -10.971 -8.510 8.894 1.00 86.12 95 THR A O 1
ATOM 729 N N . GLN A 1 96 ? -9.731 -9.888 7.622 1.00 87.06 96 GLN A N 1
ATOM 730 C CA . GLN A 1 96 ? -8.764 -8.868 7.206 1.00 87.06 96 GLN A CA 1
ATOM 731 C C . GLN A 1 96 ? -9.420 -7.749 6.391 1.00 87.06 96 GLN A C 1
ATOM 733 O O . GLN A 1 96 ? -9.133 -6.580 6.628 1.00 87.06 96 GLN A O 1
ATOM 738 N N . LYS A 1 97 ? -10.323 -8.093 5.463 1.00 86.00 97 LYS A N 1
ATOM 739 C CA . LYS A 1 97 ? -11.038 -7.104 4.650 1.00 86.00 97 LYS A CA 1
ATOM 740 C C . LYS A 1 97 ? -12.019 -6.295 5.501 1.00 86.00 97 LYS A C 1
ATOM 742 O O . LYS A 1 97 ? -12.061 -5.079 5.369 1.00 86.00 97 LYS A O 1
ATOM 747 N N . ALA A 1 98 ? -12.749 -6.947 6.408 1.00 86.06 98 ALA A N 1
ATOM 748 C CA . ALA A 1 98 ? -13.663 -6.278 7.335 1.00 86.06 98 ALA A CA 1
ATOM 749 C C . ALA A 1 98 ? -12.934 -5.278 8.251 1.00 86.06 98 ALA A C 1
ATOM 751 O O . ALA A 1 98 ? -13.346 -4.125 8.363 1.00 86.06 98 ALA A O 1
ATOM 752 N N . GLU A 1 99 ? -11.821 -5.692 8.865 1.00 83.56 99 GLU A N 1
ATOM 753 C CA . GLU A 1 99 ? -10.993 -4.798 9.680 1.00 83.56 99 GLU A CA 1
ATOM 754 C C . GLU A 1 99 ? -10.409 -3.650 8.862 1.00 83.56 99 GLU A C 1
ATOM 756 O O . GLU A 1 99 ? -10.396 -2.515 9.334 1.00 83.56 99 GLU A O 1
ATOM 761 N N . GLN A 1 100 ? -9.920 -3.931 7.654 1.00 84.75 100 GLN A N 1
ATOM 762 C CA . GLN A 1 100 ? -9.345 -2.912 6.788 1.00 84.75 100 GLN A CA 1
ATOM 763 C C . GLN A 1 100 ? -10.380 -1.836 6.456 1.00 84.75 100 GLN A C 1
ATOM 765 O O . GLN A 1 100 ? -10.119 -0.656 6.681 1.00 84.75 100 GLN A O 1
ATOM 770 N N . THR A 1 101 ? -11.571 -2.229 6.002 1.00 84.50 101 THR A N 1
ATOM 771 C CA . THR A 1 101 ? -12.622 -1.268 5.658 1.00 84.50 101 THR A CA 1
ATOM 772 C C . THR A 1 101 ? -13.108 -0.494 6.884 1.00 84.50 101 THR A C 1
ATOM 774 O O . THR A 1 101 ? -13.320 0.712 6.797 1.00 84.50 101 THR A O 1
ATOM 777 N N . LEU A 1 102 ? -13.211 -1.130 8.056 1.00 85.62 102 LEU A N 1
ATOM 778 C CA . LEU A 1 102 ? -13.547 -0.418 9.293 1.00 85.62 102 LEU A CA 1
ATOM 779 C C . LEU A 1 102 ? -12.461 0.583 9.709 1.00 85.62 102 LEU A C 1
ATOM 781 O O . LEU A 1 102 ? -12.795 1.685 10.140 1.00 85.62 102 LEU A O 1
ATOM 785 N N . ARG A 1 103 ? -11.172 0.257 9.555 1.00 82.94 103 ARG A N 1
ATOM 786 C CA . ARG A 1 103 ? -10.079 1.210 9.829 1.00 82.94 103 ARG A CA 1
ATOM 787 C C . ARG A 1 103 ? -10.080 2.373 8.840 1.00 82.94 103 ARG A C 1
ATOM 789 O O . ARG A 1 103 ? -9.893 3.512 9.255 1.00 82.94 103 ARG A O 1
ATOM 796 N N . GLU A 1 104 ? -10.344 2.106 7.562 1.00 82.50 104 GLU A N 1
ATOM 797 C CA . GLU A 1 104 ? -10.468 3.130 6.516 1.00 82.50 104 GLU A CA 1
ATOM 798 C C . GLU A 1 104 ? -11.643 4.087 6.773 1.00 82.50 104 GLU A C 1
ATOM 800 O O . GLU A 1 104 ? -11.534 5.282 6.502 1.00 82.50 104 GLU A O 1
ATOM 805 N N . GLN A 1 105 ? -12.741 3.587 7.349 1.00 82.69 105 GLN A N 1
ATOM 806 C CA . GLN A 1 105 ? -13.934 4.371 7.689 1.00 82.69 105 GLN A CA 1
ATOM 807 C C . GLN A 1 105 ? -13.953 4.880 9.140 1.00 82.69 105 GLN A C 1
ATOM 809 O O . GLN A 1 105 ? -15.008 5.226 9.664 1.00 82.69 105 GLN A O 1
ATOM 814 N N . ASN A 1 106 ? -12.799 4.961 9.810 1.00 74.62 106 ASN A N 1
ATOM 815 C CA . ASN A 1 106 ? -12.680 5.476 11.182 1.00 74.62 106 ASN A CA 1
ATOM 816 C C . ASN A 1 106 ? -13.569 4.758 12.222 1.00 74.62 106 ASN A C 1
ATOM 818 O O . ASN A 1 1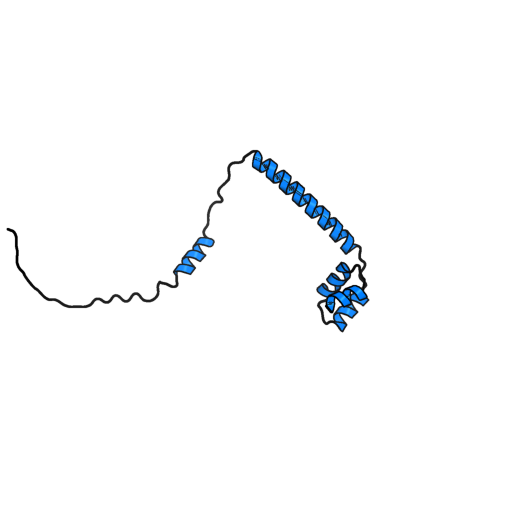06 ? -13.971 5.354 13.219 1.00 74.62 106 ASN A O 1
ATOM 822 N N . GLY A 1 107 ? -13.855 3.471 12.016 1.00 74.56 107 GLY A N 1
ATOM 823 C CA . GLY A 1 107 ? -14.681 2.667 12.915 1.00 74.56 107 GLY A CA 1
ATOM 824 C C . GLY A 1 107 ? -16.180 2.941 12.785 1.00 74.56 107 GLY A C 1
ATOM 825 O O . GLY A 1 107 ? -16.945 2.526 13.652 1.00 74.56 107 GLY A O 1
ATOM 826 N N . ASP A 1 108 ? -16.614 3.632 11.726 1.00 82.62 108 ASP A N 1
ATOM 827 C CA . ASP A 1 108 ? -18.029 3.810 11.414 1.00 82.62 108 ASP A CA 1
ATOM 828 C C . ASP A 1 108 ? -18.573 2.581 10.667 1.00 82.62 108 ASP A C 1
ATOM 830 O O . ASP A 1 108 ? -18.272 2.345 9.492 1.00 82.62 108 ASP A O 1
ATOM 834 N N . LEU A 1 109 ? -19.399 1.798 11.366 1.00 80.62 109 LEU A N 1
ATOM 835 C CA . LEU A 1 109 ? -20.057 0.610 10.829 1.00 80.62 109 LEU A CA 1
ATOM 836 C C . LEU A 1 109 ? -20.969 0.934 9.635 1.00 80.62 109 LEU A C 1
ATOM 838 O O . LEU A 1 109 ? -20.988 0.180 8.666 1.00 80.62 109 LEU A O 1
ATOM 842 N N . ALA A 1 110 ? -21.720 2.037 9.673 1.00 84.00 110 ALA A N 1
ATOM 843 C CA . ALA A 1 110 ? -22.671 2.369 8.613 1.00 84.00 110 ALA A CA 1
ATOM 844 C C . ALA A 1 110 ? -21.943 2.777 7.327 1.00 84.00 110 ALA A C 1
ATOM 846 O O . ALA A 1 110 ? -22.312 2.333 6.238 1.00 84.00 110 ALA A O 1
ATOM 847 N N . ALA A 1 111 ? -20.875 3.569 7.456 1.00 82.12 111 ALA A N 1
ATOM 848 C CA . ALA A 1 111 ? -20.022 3.925 6.327 1.00 82.12 111 ALA A CA 1
ATOM 849 C C . ALA A 1 111 ? -19.287 2.697 5.763 1.00 82.12 111 ALA A C 1
ATOM 851 O O . ALA A 1 111 ? -19.246 2.516 4.547 1.00 82.12 111 ALA A O 1
ATOM 852 N N . ALA A 1 112 ? -18.765 1.815 6.623 1.00 85.12 112 ALA A N 1
ATOM 853 C CA . ALA A 1 112 ? -18.109 0.580 6.192 1.00 85.12 112 ALA A CA 1
ATOM 854 C C . ALA A 1 112 ? -19.066 -0.356 5.437 1.00 85.12 112 ALA A C 1
ATOM 856 O O . ALA A 1 112 ? -18.712 -0.865 4.373 1.00 85.12 112 ALA A O 1
ATOM 857 N N . LEU A 1 113 ? -20.293 -0.533 5.935 1.00 85.12 113 LEU A N 1
ATOM 858 C CA . LEU A 1 113 ? -21.326 -1.313 5.252 1.00 85.12 113 LEU A CA 1
ATOM 859 C C . LEU A 1 113 ? -21.720 -0.686 3.909 1.00 85.12 113 LEU A C 1
ATOM 861 O O . LEU A 1 113 ? -21.863 -1.408 2.928 1.00 85.12 113 LEU A O 1
ATOM 865 N N . ALA A 1 114 ? -21.838 0.643 3.830 1.00 85.62 114 ALA A N 1
ATOM 866 C CA . ALA A 1 114 ? -22.139 1.334 2.576 1.00 85.62 114 ALA A CA 1
ATOM 867 C C . ALA A 1 114 ? -21.020 1.180 1.532 1.00 85.62 114 ALA A C 1
ATOM 869 O O . ALA A 1 114 ? -21.305 1.045 0.346 1.00 85.62 114 ALA A O 1
ATOM 870 N N . VAL A 1 115 ? -19.752 1.179 1.953 1.00 85.69 115 VAL A N 1
ATOM 871 C CA . VAL A 1 115 ? -18.607 0.951 1.057 1.00 85.69 115 VAL A CA 1
ATOM 872 C C . VAL A 1 115 ? -18.550 -0.497 0.577 1.00 85.69 115 VAL A C 1
ATOM 874 O O . VAL A 1 115 ? -18.253 -0.730 -0.587 1.00 85.69 115 VAL A O 1
ATOM 877 N N . LEU A 1 116 ? -18.840 -1.469 1.446 1.00 83.81 116 LEU A N 1
ATOM 878 C CA . LEU A 1 116 ? -18.832 -2.886 1.069 1.00 83.81 116 LEU A CA 1
ATOM 879 C C . LEU A 1 116 ? -20.038 -3.295 0.211 1.00 83.81 116 LEU A C 1
ATOM 881 O O . LEU A 1 116 ? -19.956 -4.303 -0.486 1.00 83.81 116 LEU A O 1
ATOM 885 N N . ALA A 1 117 ? -21.139 -2.544 0.277 1.00 82.38 117 ALA A N 1
ATOM 886 C CA . ALA A 1 117 ? -22.354 -2.792 -0.497 1.00 82.38 117 ALA A CA 1
ATOM 887 C C . ALA A 1 117 ? -22.370 -2.121 -1.886 1.00 82.38 117 ALA A C 1
ATOM 889 O O . ALA A 1 117 ? -23.250 -2.446 -2.685 1.00 82.38 117 ALA A O 1
ATOM 890 N N . ASN A 1 118 ? -21.446 -1.192 -2.159 1.00 70.50 118 ASN A N 1
ATOM 891 C CA . ASN A 1 118 ? -21.344 -0.461 -3.430 1.00 70.50 118 ASN A CA 1
ATOM 892 C C . ASN A 1 118 ? -20.374 -1.106 -4.425 1.00 70.50 118 ASN A C 1
ATOM 894 O O . ASN A 1 118 ? -19.373 -1.720 -3.992 1.00 70.50 118 ASN A O 1
#

Foldseek 3Di:
DDDDDDDDDDDDDDDPDDDPDDPVCPVVVVVVVVPDDDDDDDDPDDPVVVVVVVVVVVVVVVVVVVVVVVVVQLVVQDADPVLLVVCCVPVVDDSVLSSVLCSVVSNDSVNSVVVSVD

Organism: Capsaspora owczarzaki (strain ATCC 30864) (NCBI:txid595528)

InterPro domains:
  IPR038922 Huntingtin-interacting protein K, UBA-like domain [cd14361] (77-108)
  IPR044034 Nascent polypeptide-associated complex subunit alpha-like, UBA domain [PF19026] (77-116)
  IPR052617 Huntingtin-interacting protein K [PTHR31184] (8-117)

Secondary structure (DSSP, 8-state):
--------------------S-TTSHHHHHHHHHTS--PPPPPP--HHHHHHHHHHHHHHHHHHHHHHHHHHHHHT----HHHHHHHHHHH---HHHHHHHHHHTTT-HHHHHHHHH-

pLDDT: mean 70.76, std 16.91, range [32.41, 91.38]

Solvent-accessible surface area (backbone atoms only — not comparable to full-atom values): 7490 Å² total; per-residue (Å²): 134,91,81,86,80,87,87,90,80,89,80,89,78,90,80,84,78,85,80,81,85,72,83,78,49,64,66,54,61,52,55,55,56,75,71,52,93,72,83,83,81,83,73,84,90,47,76,63,54,61,54,51,50,48,55,50,50,55,49,50,50,50,54,50,52,53,46,51,52,52,51,51,56,39,66,68,35,74,66,58,71,66,61,37,50,49,43,30,68,76,68,69,45,56,67,69,57,38,48,49,43,25,32,75,41,64,45,34,64,68,59,28,51,51,58,72,74,101

Radius of gyration: 36.05 Å; Cα contacts (8 Å, |Δi|>4): 41; chains: 1; bounding box: 61×56×98 Å

Sequence (118 aa):
MADEHDENEAGAAENAQPAQAAHHDAGKADMDKVTDFAEEKEMAQSTDLNQTMKLLTEQHKRDVEERAVRDRALAAVSVKAEDVQLIVTELEVSTQKAEQTLREQNGDLAAALAVLAN